Protein AF-A0A8T4I0H4-F1 (afdb_monomer_lite)

Structure (mmCIF, N/CA/C/O backbone):
data_AF-A0A8T4I0H4-F1
#
_entry.id   AF-A0A8T4I0H4-F1
#
loop_
_atom_site.group_PDB
_atom_site.id
_atom_site.type_symbol
_atom_site.label_atom_id
_atom_site.label_alt_id
_atom_site.label_comp_id
_atom_site.label_asym_id
_atom_site.label_entity_id
_atom_site.label_seq_id
_atom_site.pdbx_PDB_ins_code
_atom_site.Cartn_x
_atom_site.Cartn_y
_atom_site.Cartn_z
_atom_site.occupancy
_atom_site.B_iso_or_equiv
_atom_site.auth_seq_id
_atom_site.auth_comp_id
_atom_site.auth_asym_id
_atom_site.auth_atom_id
_atom_site.pdbx_PDB_model_num
ATOM 1 N N . MET A 1 1 ? 28.574 26.664 15.498 1.00 39.12 1 MET A N 1
ATOM 2 C CA . MET A 1 1 ? 28.591 26.396 14.045 1.00 39.12 1 MET A CA 1
ATOM 3 C C . MET A 1 1 ? 27.703 25.186 13.811 1.00 39.12 1 MET A C 1
ATOM 5 O O . MET A 1 1 ? 28.147 24.082 14.082 1.00 39.12 1 MET A O 1
ATOM 9 N N . ASN A 1 2 ? 26.435 25.392 13.440 1.00 43.00 2 ASN A N 1
ATOM 10 C CA . ASN A 1 2 ? 25.528 24.291 13.103 1.00 43.00 2 ASN A CA 1
ATOM 11 C C . ASN A 1 2 ? 25.687 24.003 11.611 1.00 43.00 2 ASN A C 1
ATOM 13 O O . ASN A 1 2 ? 25.442 24.886 10.791 1.00 43.00 2 ASN A O 1
ATOM 17 N N . ALA A 1 3 ? 26.153 22.803 11.276 1.00 50.81 3 ALA A N 1
ATOM 18 C CA . ALA A 1 3 ? 26.161 22.328 9.904 1.00 50.81 3 ALA A CA 1
ATOM 19 C C . ALA A 1 3 ? 24.703 22.177 9.455 1.00 50.81 3 ALA A C 1
ATOM 21 O O . ALA A 1 3 ? 23.967 21.363 10.002 1.00 50.81 3 ALA A O 1
ATOM 22 N N . LEU A 1 4 ? 24.277 23.005 8.503 1.00 53.75 4 LEU A N 1
ATOM 23 C CA . LEU A 1 4 ? 23.004 22.834 7.814 1.00 53.75 4 LEU A CA 1
ATOM 24 C C . LEU A 1 4 ? 23.104 21.548 6.981 1.00 53.75 4 LEU A C 1
ATOM 26 O O . LEU A 1 4 ? 23.758 21.529 5.938 1.00 53.75 4 LEU A O 1
ATOM 30 N N . THR A 1 5 ? 22.510 20.459 7.464 1.00 59.56 5 THR A N 1
ATOM 31 C CA . THR A 1 5 ? 22.324 19.215 6.715 1.00 59.56 5 THR A CA 1
ATOM 32 C C . THR A 1 5 ? 21.236 19.457 5.669 1.00 59.56 5 THR A C 1
ATOM 34 O O . THR A 1 5 ? 20.056 19.583 5.974 1.00 59.56 5 THR A O 1
ATOM 37 N N . LEU A 1 6 ? 21.636 19.549 4.399 1.00 58.22 6 LEU A N 1
ATOM 38 C CA . LEU A 1 6 ? 20.773 19.860 3.249 1.00 58.22 6 LEU A CA 1
ATOM 39 C C . LEU A 1 6 ? 19.681 18.794 2.957 1.00 58.22 6 LEU A C 1
ATOM 41 O O . LEU A 1 6 ? 19.001 18.895 1.940 1.00 58.22 6 LEU A O 1
ATOM 45 N N . PHE A 1 7 ? 19.530 17.762 3.801 1.00 67.75 7 PHE A N 1
ATOM 46 C CA . PHE A 1 7 ? 18.793 16.529 3.485 1.00 67.75 7 PHE A CA 1
ATOM 47 C C . PHE A 1 7 ? 17.922 15.946 4.615 1.00 67.75 7 PHE A C 1
ATOM 49 O O . PHE A 1 7 ? 17.351 14.876 4.432 1.00 67.75 7 PHE A O 1
ATOM 56 N N . GLU A 1 8 ? 17.754 16.605 5.764 1.00 68.75 8 GLU A N 1
ATOM 57 C CA . GLU A 1 8 ? 16.923 16.065 6.860 1.00 68.75 8 GLU A CA 1
ATOM 58 C C . GLU A 1 8 ? 15.471 16.558 6.798 1.00 68.75 8 GLU A C 1
ATOM 60 O O . GLU A 1 8 ? 14.942 17.136 7.745 1.00 68.75 8 GLU A O 1
ATOM 65 N N . THR A 1 9 ? 14.783 16.326 5.675 1.00 68.38 9 THR A N 1
ATOM 66 C CA . THR A 1 9 ? 13.314 16.416 5.701 1.00 68.38 9 THR A CA 1
ATOM 67 C C . THR A 1 9 ? 12.782 15.171 6.399 1.00 68.38 9 THR A C 1
ATOM 69 O O . THR A 1 9 ? 12.681 14.107 5.790 1.00 68.38 9 THR A O 1
ATOM 72 N N . GLN A 1 10 ? 12.464 15.289 7.690 1.00 70.56 10 GLN A N 1
ATOM 73 C CA . GLN A 1 10 ? 11.710 14.253 8.389 1.00 70.56 10 GLN A CA 1
ATOM 74 C C . GLN A 1 10 ? 10.307 14.193 7.782 1.00 70.56 10 GLN A C 1
ATOM 76 O O . GLN A 1 10 ? 9.467 15.046 8.059 1.00 70.56 10 GLN A O 1
ATOM 81 N N . VAL A 1 11 ? 10.066 13.203 6.924 1.00 71.38 11 VAL A N 1
ATOM 82 C CA . VAL A 1 11 ? 8.717 12.884 6.457 1.00 71.38 11 VAL A CA 1
ATOM 83 C C . VAL A 1 11 ? 8.082 12.010 7.537 1.00 71.38 11 VAL A C 1
ATOM 85 O O . VAL A 1 11 ? 8.555 10.889 7.742 1.00 71.38 11 VAL A O 1
ATOM 88 N N . PRO A 1 12 ? 7.077 12.504 8.282 1.00 78.88 12 PRO A N 1
ATOM 89 C CA . PRO A 1 12 ? 6.403 11.680 9.271 1.00 78.88 12 PRO A CA 1
ATOM 90 C C . PRO A 1 12 ? 5.758 10.489 8.562 1.00 78.88 12 PRO A C 1
ATOM 92 O O . PRO A 1 12 ? 5.085 10.656 7.543 1.00 78.88 12 PRO A O 1
ATOM 95 N N . VAL A 1 13 ? 5.982 9.286 9.090 1.00 80.38 13 VAL A N 1
ATOM 96 C CA . VAL A 1 13 ? 5.277 8.094 8.615 1.00 80.38 13 VAL A CA 1
ATOM 97 C C . VAL A 1 13 ? 3.824 8.223 9.083 1.00 80.38 13 VAL A C 1
ATOM 99 O O . VAL A 1 13 ? 3.610 8.338 10.291 1.00 80.38 13 VAL A O 1
ATOM 102 N N . PRO A 1 14 ? 2.838 8.263 8.171 1.00 87.56 14 PRO A N 1
ATOM 103 C CA . PRO A 1 14 ? 1.439 8.395 8.558 1.00 87.56 14 PRO A CA 1
ATOM 104 C C . PRO A 1 14 ? 0.964 7.149 9.314 1.00 87.56 14 PRO A C 1
ATOM 106 O O . PRO A 1 14 ? 1.343 6.027 8.968 1.00 87.56 14 PRO A O 1
ATOM 109 N N . ASP A 1 15 ? 0.100 7.338 10.313 1.00 94.44 15 ASP A N 1
ATOM 110 C CA . ASP A 1 15 ? -0.622 6.230 10.938 1.00 94.44 15 ASP A CA 1
ATOM 111 C C . ASP A 1 15 ? -1.695 5.725 9.966 1.00 94.44 15 ASP A C 1
ATOM 113 O O . ASP A 1 15 ? -2.690 6.392 9.689 1.00 94.44 15 ASP A O 1
ATOM 117 N N . LEU A 1 16 ? -1.485 4.527 9.419 1.00 96.12 16 LEU A N 1
ATOM 118 C CA . LEU A 1 16 ? -2.392 3.945 8.430 1.00 96.12 16 LEU A CA 1
ATOM 119 C C . LEU A 1 16 ? -3.786 3.634 8.995 1.00 96.12 16 LEU A C 1
ATOM 121 O O . LEU A 1 16 ? -4.730 3.477 8.220 1.00 96.12 16 LEU A O 1
ATOM 125 N N . THR A 1 17 ? -3.939 3.547 10.317 1.00 97.25 17 THR A N 1
ATOM 126 C CA . THR A 1 17 ? -5.226 3.237 10.951 1.00 97.25 17 THR A CA 1
ATOM 127 C C . THR A 1 17 ? -6.211 4.406 10.906 1.00 97.25 17 THR A C 1
ATOM 129 O O . THR A 1 17 ? -7.422 4.167 10.959 1.00 97.25 17 THR A O 1
ATOM 132 N N . GLU A 1 18 ? -5.716 5.634 10.712 1.00 97.81 18 GLU A N 1
ATOM 133 C CA . GLU A 1 18 ? -6.516 6.862 10.597 1.00 97.81 18 GLU A CA 1
ATOM 134 C C . GLU A 1 18 ? -7.243 6.992 9.249 1.00 97.81 18 GLU A C 1
ATOM 136 O O . GLU A 1 18 ? -8.139 7.823 9.109 1.00 97.81 18 GLU A O 1
ATOM 141 N N . TYR A 1 19 ? -6.881 6.179 8.252 1.00 97.75 19 TYR A N 1
ATOM 142 C CA . TYR A 1 19 ? -7.417 6.279 6.895 1.00 97.75 19 TYR A CA 1
ATOM 143 C C . TYR A 1 19 ? -8.429 5.172 6.609 1.00 97.75 19 TYR A C 1
ATOM 145 O O . TYR A 1 19 ? -8.146 3.989 6.806 1.00 97.75 19 TYR A O 1
ATOM 153 N N . ASP A 1 20 ? -9.585 5.540 6.059 1.00 98.00 20 ASP A N 1
ATOM 154 C CA . ASP A 1 20 ? -10.587 4.583 5.573 1.00 98.00 20 ASP A CA 1
ATOM 155 C C . ASP A 1 20 ? -10.165 3.911 4.257 1.00 98.00 20 ASP A C 1
ATOM 157 O O . ASP A 1 20 ? -10.512 2.759 3.997 1.00 98.00 20 ASP A O 1
ATOM 161 N N . VAL A 1 21 ? -9.400 4.629 3.426 1.00 97.94 21 VAL A N 1
ATOM 162 C CA . VAL A 1 21 ? -8.911 4.173 2.118 1.00 97.94 21 VAL A CA 1
ATOM 163 C C . VAL A 1 21 ? -7.445 4.561 1.954 1.00 97.94 21 VAL A C 1
ATOM 165 O O . VAL A 1 21 ? -7.075 5.716 2.155 1.00 97.94 21 VAL A O 1
ATOM 168 N N . ILE A 1 22 ? -6.624 3.604 1.523 1.00 97.56 22 ILE A N 1
ATOM 169 C CA . ILE A 1 22 ? -5.201 3.784 1.226 1.00 97.56 22 ILE A CA 1
ATOM 170 C C . ILE A 1 22 ? -4.998 3.519 -0.268 1.00 97.56 22 ILE A C 1
ATOM 172 O O . ILE A 1 22 ? -4.916 2.371 -0.704 1.00 97.56 22 ILE A O 1
ATOM 176 N N . GLN A 1 23 ? -4.946 4.578 -1.076 1.00 97.44 23 GLN A N 1
ATOM 177 C CA . GLN A 1 23 ? -4.791 4.461 -2.527 1.00 97.44 23 GLN A CA 1
ATOM 178 C C . GLN A 1 23 ? -3.312 4.473 -2.933 1.00 97.44 23 GLN A C 1
ATOM 180 O O . GLN A 1 23 ? -2.601 5.445 -2.693 1.00 97.44 23 GLN A O 1
ATOM 185 N N . VAL A 1 24 ? -2.862 3.417 -3.612 1.00 97.31 24 VAL A N 1
ATOM 186 C CA . VAL A 1 24 ? -1.502 3.296 -4.156 1.00 97.31 24 VAL A CA 1
ATOM 187 C C . VAL A 1 24 ? -1.566 3.414 -5.672 1.00 97.31 24 VAL A C 1
ATOM 189 O O . VAL A 1 24 ? -2.186 2.594 -6.347 1.00 97.31 24 VAL A O 1
ATOM 192 N N . ALA A 1 25 ? -0.945 4.452 -6.225 1.00 97.12 25 ALA A N 1
ATOM 193 C CA . ALA A 1 25 ? -0.806 4.585 -7.670 1.00 97.12 25 ALA A CA 1
ATOM 194 C C . ALA A 1 25 ? 0.286 3.634 -8.179 1.00 97.12 25 ALA A C 1
ATOM 196 O O . ALA A 1 25 ? 1.409 3.648 -7.678 1.00 97.12 25 ALA A O 1
ATOM 197 N N . SER A 1 26 ? -0.029 2.842 -9.202 1.00 97.56 26 SER A N 1
ATOM 198 C CA . SER A 1 26 ? 0.934 1.968 -9.866 1.00 97.56 26 SER A CA 1
ATOM 199 C C . SER A 1 26 ? 1.038 2.298 -11.347 1.00 97.56 26 SER A C 1
ATOM 201 O O . SER A 1 26 ? 0.040 2.299 -12.063 1.00 97.56 26 SER A O 1
ATOM 203 N N . SER A 1 27 ? 2.254 2.537 -11.838 1.00 96.38 27 SER A N 1
ATOM 204 C CA . SER A 1 27 ? 2.544 2.655 -13.273 1.00 96.38 27 SER A CA 1
ATOM 205 C C . SER A 1 27 ? 2.986 1.325 -13.892 1.00 96.38 27 SER A C 1
ATOM 207 O O . SER A 1 27 ? 3.344 1.296 -15.064 1.00 96.38 27 SER A O 1
ATOM 209 N N . ALA A 1 28 ? 2.991 0.238 -13.108 1.00 93.75 28 ALA A N 1
ATOM 210 C CA . ALA A 1 28 ? 3.650 -1.033 -13.424 1.00 93.75 28 ALA A CA 1
ATOM 211 C C . ALA A 1 28 ? 5.178 -0.924 -13.643 1.00 93.75 28 ALA A C 1
ATOM 213 O O . ALA A 1 28 ? 5.815 -1.861 -14.119 1.00 93.75 28 ALA A O 1
ATOM 214 N N . GLY A 1 29 ? 5.786 0.207 -13.268 1.00 96.88 29 GLY A N 1
ATOM 215 C CA . GLY A 1 29 ? 7.234 0.383 -13.238 1.00 96.88 29 GLY A CA 1
ATOM 216 C C . GLY A 1 29 ? 7.859 -0.13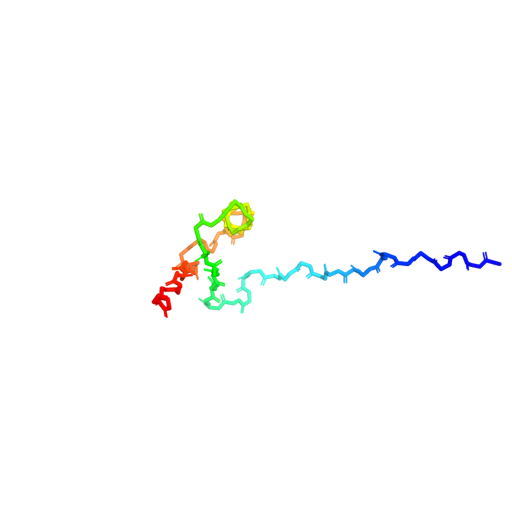3 -11.940 1.00 96.88 29 GLY A C 1
ATOM 217 O O . GLY A 1 29 ? 7.183 -0.307 -10.923 1.00 96.88 29 GLY A O 1
ATOM 218 N N . LYS A 1 30 ? 9.185 -0.316 -11.954 1.00 98.00 30 LYS A N 1
ATOM 219 C CA . LYS A 1 30 ? 9.949 -0.824 -10.800 1.00 98.00 30 LYS A CA 1
ATOM 220 C C . LYS A 1 30 ? 9.760 0.023 -9.532 1.00 98.00 30 LYS A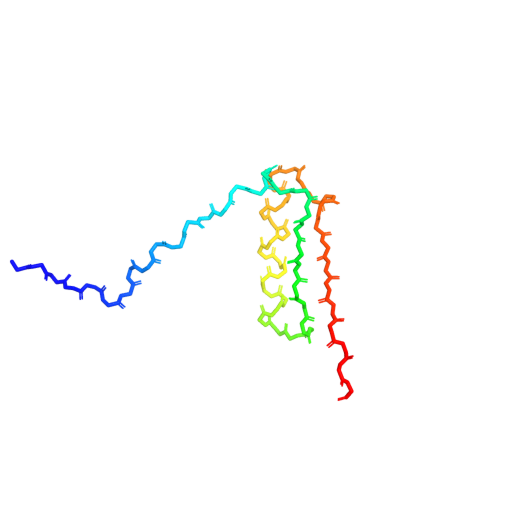 C 1
ATOM 222 O O . LYS A 1 30 ? 9.622 -0.530 -8.450 1.00 98.00 30 LYS A O 1
ATOM 227 N N . ASP A 1 31 ? 9.702 1.348 -9.673 1.00 97.81 31 ASP A N 1
ATOM 228 C CA . ASP A 1 31 ? 9.629 2.255 -8.524 1.00 97.81 31 ASP A CA 1
ATOM 229 C C . ASP A 1 31 ? 8.230 2.211 -7.896 1.00 97.81 31 ASP A C 1
ATOM 231 O O . ASP A 1 31 ? 8.090 2.178 -6.675 1.00 97.81 31 ASP A O 1
ATOM 235 N N . SER A 1 32 ? 7.185 2.107 -8.725 1.00 97.56 32 SER A N 1
ATOM 236 C CA . SER A 1 32 ? 5.826 1.885 -8.228 1.00 97.56 32 SER A CA 1
ATOM 237 C C . SER A 1 32 ? 5.637 0.501 -7.609 1.00 97.56 32 SER A C 1
ATOM 239 O O . SER A 1 32 ? 4.875 0.376 -6.657 1.00 97.56 32 SER A O 1
ATOM 241 N N . GLN A 1 33 ? 6.341 -0.524 -8.105 1.00 98.06 33 GLN A N 1
ATOM 242 C CA . GLN A 1 33 ? 6.321 -1.848 -7.484 1.00 98.06 33 GLN A CA 1
ATOM 243 C C . GLN A 1 33 ? 6.997 -1.816 -6.109 1.00 98.06 33 GLN A C 1
ATOM 245 O O . GLN A 1 33 ? 6.412 -2.287 -5.144 1.00 98.06 33 GLN A O 1
ATOM 250 N N . ALA A 1 34 ? 8.168 -1.183 -5.993 1.00 98.00 34 ALA A N 1
ATOM 251 C CA . ALA A 1 34 ? 8.851 -1.024 -4.710 1.00 98.00 34 ALA A CA 1
ATOM 252 C C . ALA A 1 34 ? 7.989 -0.259 -3.687 1.00 98.00 34 ALA A C 1
ATOM 254 O O . ALA A 1 34 ? 7.936 -0.629 -2.516 1.00 98.00 34 ALA A O 1
ATOM 255 N N . MET A 1 35 ? 7.274 0.781 -4.132 1.00 96.38 35 MET A N 1
ATOM 256 C CA . MET A 1 35 ? 6.335 1.508 -3.275 1.00 96.38 35 MET A CA 1
ATOM 257 C C . MET A 1 35 ? 5.141 0.639 -2.857 1.00 96.38 35 MET A C 1
ATOM 259 O O . MET A 1 35 ? 4.725 0.688 -1.701 1.00 96.38 35 MET A O 1
ATOM 263 N N . LEU A 1 36 ? 4.598 -0.170 -3.771 1.00 97.75 36 LEU A N 1
ATOM 264 C CA . LEU A 1 36 ? 3.516 -1.100 -3.458 1.00 97.75 36 LEU A CA 1
ATOM 265 C C . LEU A 1 36 ? 3.953 -2.147 -2.427 1.00 97.75 36 LEU A C 1
ATOM 267 O O . LEU A 1 36 ? 3.215 -2.387 -1.474 1.00 97.75 36 LEU A O 1
ATOM 271 N N . ASP A 1 37 ? 5.147 -2.721 -2.580 1.00 98.25 37 ASP A N 1
ATOM 272 C CA . ASP A 1 37 ? 5.695 -3.704 -1.641 1.00 98.25 37 ASP A CA 1
ATOM 273 C C . ASP A 1 37 ? 5.853 -3.093 -0.239 1.00 98.25 37 ASP A C 1
ATOM 275 O O . ASP A 1 37 ? 5.421 -3.683 0.753 1.00 98.25 37 ASP A O 1
ATOM 279 N N . TYR A 1 38 ? 6.387 -1.869 -0.166 1.00 96.81 38 TYR A N 1
ATOM 280 C CA . TYR A 1 38 ? 6.522 -1.125 1.086 1.00 96.81 38 TYR A CA 1
ATOM 281 C C . TYR A 1 38 ? 5.166 -0.859 1.758 1.00 96.81 38 TYR A C 1
ATOM 283 O O . TYR A 1 38 ? 4.978 -1.170 2.935 1.00 96.81 38 TYR A O 1
ATOM 291 N N . VAL A 1 39 ? 4.186 -0.332 1.016 1.00 96.62 39 VAL A N 1
ATOM 292 C CA . VAL A 1 39 ? 2.850 -0.055 1.569 1.00 96.62 39 VAL A CA 1
ATOM 293 C C . VAL A 1 39 ? 2.147 -1.345 1.996 1.00 96.62 39 VAL A C 1
ATOM 295 O O . VAL A 1 39 ? 1.486 -1.356 3.034 1.00 96.62 39 VAL A O 1
ATOM 298 N N . ALA A 1 40 ? 2.305 -2.440 1.247 1.00 97.88 40 ALA A N 1
ATOM 299 C CA . ALA A 1 40 ? 1.747 -3.738 1.612 1.00 97.88 40 ALA A CA 1
ATOM 300 C C . ALA A 1 40 ? 2.334 -4.259 2.934 1.00 97.88 40 ALA A C 1
ATOM 302 O O . ALA A 1 40 ? 1.593 -4.773 3.775 1.00 97.88 40 ALA A O 1
ATOM 303 N N . GLU A 1 41 ? 3.640 -4.088 3.159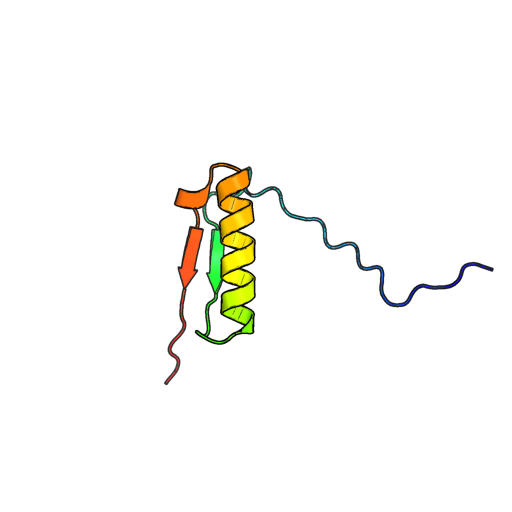 1.00 98.25 41 GLU A N 1
ATOM 304 C CA . GLU A 1 41 ? 4.277 -4.444 4.427 1.00 98.25 41 GLU A CA 1
ATOM 305 C C . GLU A 1 41 ? 3.737 -3.604 5.592 1.00 98.25 41 G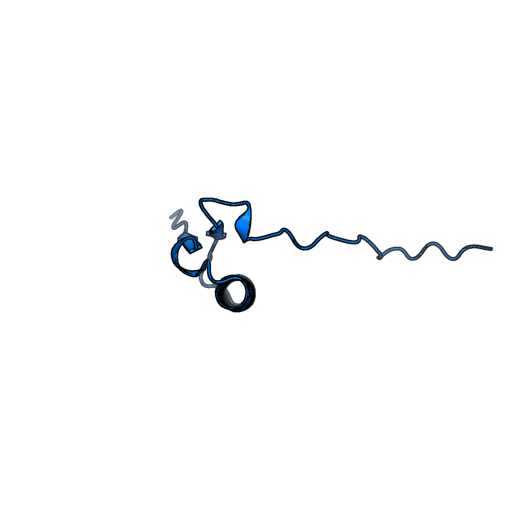LU A C 1
ATOM 307 O O . GLU A 1 41 ? 3.335 -4.168 6.615 1.00 98.25 41 GLU A O 1
ATOM 312 N N . CYS A 1 42 ? 3.643 -2.282 5.425 1.00 96.81 42 CYS A N 1
ATOM 313 C CA . CYS A 1 42 ? 3.090 -1.392 6.445 1.00 96.81 42 CYS A CA 1
ATOM 314 C C . CYS A 1 42 ? 1.619 -1.707 6.757 1.00 96.81 42 CYS A C 1
ATOM 316 O O . CYS A 1 42 ? 1.239 -1.808 7.923 1.00 96.81 42 CYS A O 1
ATOM 318 N N . ALA A 1 43 ? 0.787 -1.911 5.733 1.00 97.81 43 ALA A N 1
ATOM 319 C CA . ALA A 1 43 ? -0.634 -2.205 5.905 1.00 97.81 43 ALA A CA 1
ATOM 320 C C . ALA A 1 43 ? -0.874 -3.572 6.561 1.00 97.81 43 ALA A C 1
ATOM 322 O O . ALA A 1 43 ? -1.842 -3.739 7.305 1.00 97.81 43 ALA A O 1
ATOM 323 N N . ARG A 1 44 ? 0.007 -4.550 6.314 1.00 98.31 44 ARG A N 1
ATOM 324 C CA . ARG A 1 44 ? -0.009 -5.840 7.013 1.00 98.31 44 ARG A CA 1
ATOM 325 C C . ARG A 1 44 ? 0.398 -5.685 8.476 1.00 98.31 44 ARG A C 1
ATOM 327 O O . ARG A 1 44 ? -0.227 -6.292 9.337 1.00 98.31 44 ARG A O 1
ATOM 334 N N . ALA A 1 45 ? 1.421 -4.881 8.764 1.00 97.88 45 ALA A N 1
ATOM 335 C CA . ALA A 1 45 ? 1.869 -4.620 10.132 1.00 97.88 45 ALA A CA 1
ATOM 336 C C . ALA A 1 45 ? 0.810 -3.886 10.977 1.00 97.88 45 ALA A C 1
ATOM 338 O O . ALA A 1 45 ? 0.723 -4.124 12.178 1.00 97.88 45 ALA A O 1
ATOM 339 N N . ALA A 1 46 ? -0.004 -3.036 10.346 1.00 97.44 46 ALA A N 1
ATOM 340 C CA . ALA A 1 46 ? -1.079 -2.278 10.987 1.00 97.44 46 ALA A CA 1
ATOM 341 C C . ALA A 1 46 ? -2.468 -2.955 10.929 1.00 97.44 46 ALA A C 1
ATOM 343 O O . ALA A 1 46 ? -3.439 -2.356 11.376 1.00 97.44 46 ALA A O 1
ATOM 344 N N . ASP A 1 47 ? -2.583 -4.171 10.378 1.00 98.12 47 ASP A N 1
ATOM 345 C CA . ASP A 1 47 ? -3.851 -4.912 10.212 1.00 98.12 47 ASP A CA 1
ATOM 346 C C . ASP A 1 47 ? -4.950 -4.151 9.427 1.00 98.12 47 ASP A C 1
ATOM 348 O O . ASP A 1 47 ? -6.146 -4.249 9.694 1.00 98.12 47 ASP A O 1
ATOM 352 N N . VAL A 1 48 ? -4.548 -3.377 8.411 1.00 98.50 48 VAL A N 1
ATOM 353 C CA . VAL A 1 48 ? -5.452 -2.562 7.566 1.00 98.50 48 VAL A CA 1
ATOM 354 C C . VAL A 1 48 ? -5.342 -2.889 6.076 1.00 98.50 48 VAL A C 1
ATOM 356 O O . VAL A 1 48 ? -5.726 -2.094 5.221 1.00 98.50 48 VAL A O 1
ATOM 359 N N . THR A 1 49 ? -4.841 -4.079 5.728 1.00 98.31 49 THR A N 1
ATOM 360 C CA . THR A 1 49 ? -4.646 -4.501 4.323 1.00 98.31 49 THR A CA 1
ATOM 361 C C . THR A 1 49 ? -5.932 -4.405 3.492 1.00 98.31 49 THR A C 1
ATOM 363 O O . THR A 1 49 ? -5.881 -4.062 2.314 1.00 98.31 49 THR A O 1
ATOM 366 N N . SER A 1 50 ? -7.097 -4.630 4.107 1.00 98.44 50 SER A N 1
ATOM 367 C CA . SER A 1 50 ? -8.410 -4.508 3.456 1.00 98.44 50 SER A CA 1
ATOM 368 C C . SER A 1 50 ? -8.749 -3.094 2.964 1.00 98.44 50 SER A C 1
ATOM 370 O O . SER A 1 50 ? -9.666 -2.947 2.160 1.00 98.44 50 SER A O 1
ATOM 372 N N . ARG A 1 51 ? -8.022 -2.064 3.417 1.00 98.25 51 ARG A N 1
ATOM 373 C CA . ARG A 1 51 ? -8.211 -0.658 3.022 1.00 98.25 51 ARG A CA 1
ATOM 374 C C . ARG A 1 51 ? -7.332 -0.242 1.839 1.00 98.25 51 ARG A C 1
ATOM 376 O O . ARG A 1 51 ? -7.475 0.875 1.341 1.00 98.25 51 ARG A O 1
ATOM 383 N N . VAL A 1 52 ? -6.411 -1.104 1.396 1.00 98.25 52 VAL A N 1
ATOM 384 C CA . VAL A 1 52 ? -5.463 -0.794 0.317 1.00 98.25 52 VAL A CA 1
ATOM 385 C C . VAL A 1 52 ? -6.117 -0.990 -1.051 1.00 98.25 52 VAL A C 1
ATOM 387 O O . VAL A 1 52 ? -6.605 -2.070 -1.375 1.00 98.25 52 VAL A O 1
ATOM 390 N N . VAL A 1 53 ? -6.074 0.051 -1.882 1.00 98.38 53 VAL A N 1
ATOM 391 C CA . VAL A 1 53 ? -6.579 0.050 -3.261 1.00 98.38 53 VAL A CA 1
ATOM 392 C C . VAL A 1 53 ? -5.443 0.414 -4.210 1.00 98.38 53 VAL A C 1
ATOM 394 O O . VAL A 1 53 ? -4.881 1.504 -4.125 1.00 98.38 53 VAL A O 1
ATOM 397 N N . VAL A 1 54 ? -5.113 -0.481 -5.142 1.00 98.12 54 VAL A N 1
ATOM 398 C CA . VAL A 1 54 ? -4.088 -0.226 -6.166 1.00 98.12 54 VAL A CA 1
ATOM 399 C C . VAL A 1 54 ? -4.754 0.290 -7.434 1.00 98.12 54 VAL A C 1
ATOM 401 O O . VAL A 1 54 ? -5.648 -0.353 -7.980 1.00 98.12 54 VAL A O 1
ATOM 404 N N . LEU A 1 55 ? -4.307 1.448 -7.912 1.00 97.94 55 LEU A N 1
ATOM 405 C CA . LEU A 1 55 ? -4.875 2.127 -9.070 1.00 97.94 55 LEU A CA 1
ATOM 406 C C . LEU A 1 55 ? -3.818 2.289 -10.162 1.00 97.94 55 LEU A C 1
ATOM 408 O O . LEU A 1 55 ? -2.771 2.897 -9.941 1.00 97.94 55 LEU A O 1
ATOM 412 N N . HIS A 1 56 ? -4.110 1.755 -11.346 1.00 97.00 56 HIS A N 1
ATOM 413 C CA . HIS A 1 56 ? -3.294 1.926 -12.542 1.00 97.00 56 HIS A CA 1
ATOM 414 C C . HIS A 1 56 ? -4.010 2.837 -13.538 1.00 97.00 56 HIS A C 1
ATOM 416 O O . HIS A 1 56 ? -5.113 2.527 -13.987 1.00 97.00 56 HIS A O 1
ATOM 422 N N . ASN A 1 57 ? -3.367 3.947 -13.896 1.00 95.12 57 ASN A N 1
ATOM 423 C CA . ASN A 1 57 ? -3.902 4.901 -14.861 1.00 95.12 57 ASN A CA 1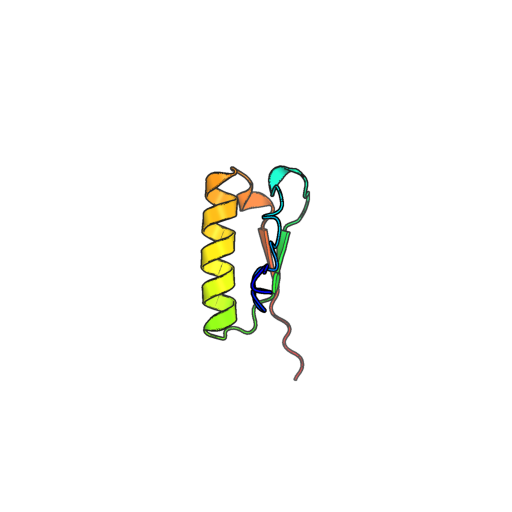
ATOM 424 C C . ASN A 1 57 ? -3.350 4.608 -16.253 1.00 95.12 57 ASN A C 1
ATOM 426 O O . ASN A 1 57 ? -2.218 4.975 -16.564 1.00 95.12 57 ASN A O 1
ATOM 430 N N . ASN A 1 58 ? -4.172 3.987 -17.097 1.00 94.00 58 ASN A N 1
ATOM 431 C CA . ASN A 1 58 ? -3.882 3.826 -18.516 1.00 94.00 58 ASN A CA 1
ATOM 432 C C . ASN A 1 58 ? -4.390 5.055 -19.287 1.00 94.00 58 ASN A C 1
ATOM 434 O O . ASN A 1 58 ? -5.599 5.222 -19.444 1.00 94.00 58 ASN A O 1
ATOM 438 N N . LEU A 1 59 ? -3.478 5.929 -19.718 1.00 92.81 59 LEU A N 1
ATOM 439 C CA . LEU A 1 59 ? -3.808 7.243 -20.290 1.00 92.81 59 LEU A CA 1
ATOM 440 C C . LEU A 1 59 ? -3.716 7.316 -21.827 1.00 92.81 59 LEU A C 1
ATOM 442 O O . LEU A 1 59 ? -3.941 8.396 -22.372 1.00 92.81 59 LEU A O 1
ATOM 446 N N . GLY A 1 60 ? -3.468 6.187 -22.509 1.00 82.38 60 GLY A N 1
ATOM 447 C CA . GLY A 1 60 ? -3.391 6.103 -23.976 1.00 82.38 60 GLY A CA 1
ATOM 448 C C . GLY A 1 60 ? -1.971 6.009 -24.511 1.00 82.38 60 GLY A C 1
ATOM 449 O O . GLY A 1 60 ? -1.194 6.962 -24.288 1.00 82.38 60 GLY A O 1
#

Sequence (60 aa):
MNALTLFETQVPVPDLTEYDVIQVASSAGKDSQAMLDYVAECARAADVTSRVVVLHNNLG

Secondary structure (DSSP, 8-state):
-----TT----PPP-GGG-S-EEEE--SSHHHHHHHHHHHHHHHHTT-GGGEEEE-----

pLDDT: mean 89.28, std 15.5, range [39.12, 98.5]

Foldseek 3Di:
DDPPPPDPPPDDDDDPVPDQAAEQEDQVDPVSVVVVVVVCVVCVVNVNNVRYDYDYDDPD

Radius of gyration: 15.44 Å; chains: 1; boun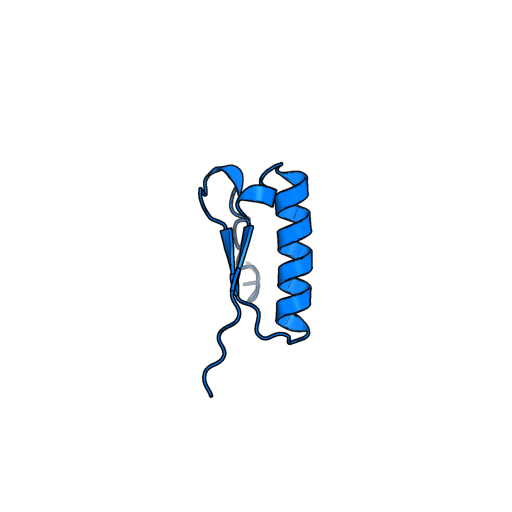ding box: 39×32×38 Å